Protein AF-E4XAP4-F1 (afdb_monomer_lite)

pLDDT: mean 83.79, std 17.4, range [31.08, 96.12]

InterPro domains:
  IPR026111 Actin-binding Rho-activating protein [PTHR22739] (21-155)
  IPR027817 Costars domain [PF14705] (80-154)
  IPR027817 Costars domain [SM01283] (79-154)
  IPR038095 Costars domain superfamily [G3DSA:1.10.10.1540] (73-155)

Sequence (168 aa):
MAEYEAPEQKRDFRVGGTGGGVKDLLKGFKRWGDEQEALSKRNPFNRDYDPSLCSHKKGEDGYGEPVGLTKQRGEKAKNHVYKEIICLLGHVKSLCTQQPDGLYCTFKQIFDRYVKISDKVVGILLRARKYRFIDFEGEMLWQRQDDDVRIYLLSDIETAKNKLGLKE

Structure (mmCIF, N/CA/C/O backbone):
data_AF-E4XAP4-F1
#
_entry.id   AF-E4XAP4-F1
#
loop_
_atom_site.group_PDB
_atom_site.id
_atom_site.type_symbol
_atom_site.label_atom_id
_atom_site.label_alt_id
_atom_site.label_comp_id
_atom_site.label_asym_id
_atom_site.label_entity_id
_atom_site.label_seq_id
_atom_site.pdbx_PDB_ins_code
_atom_site.Cartn_x
_atom_site.Cartn_y
_atom_site.Cartn_z
_atom_site.occupancy
_atom_site.B_iso_or_equiv
_atom_site.auth_seq_id
_atom_site.auth_comp_id
_atom_site.auth_asym_id
_atom_site.auth_atom_id
_atom_site.pdbx_PDB_model_num
ATOM 1 N N . MET A 1 1 ? 35.380 5.099 -11.137 1.00 33.94 1 MET A N 1
ATOM 2 C CA . MET A 1 1 ? 34.103 5.783 -10.855 1.00 33.94 1 MET A CA 1
ATOM 3 C C . MET A 1 1 ? 33.843 6.740 -11.998 1.00 33.94 1 MET A C 1
ATOM 5 O O . MET A 1 1 ? 34.465 7.789 -12.041 1.00 33.94 1 MET A O 1
ATOM 9 N N . ALA A 1 2 ? 33.028 6.327 -12.963 1.00 32.62 2 ALA A N 1
ATOM 10 C CA . ALA A 1 2 ? 32.483 7.221 -13.973 1.00 32.62 2 ALA A CA 1
ATOM 11 C C . ALA A 1 2 ? 30.982 7.272 -13.694 1.00 32.62 2 ALA A C 1
ATOM 13 O O . ALA A 1 2 ? 30.290 6.272 -13.875 1.00 32.62 2 ALA A O 1
ATOM 14 N N . GLU A 1 3 ? 30.516 8.384 -13.135 1.00 31.17 3 GLU A N 1
ATOM 15 C CA . GLU A 1 3 ? 29.090 8.656 -13.006 1.00 31.17 3 GLU A CA 1
ATOM 16 C C . GLU A 1 3 ? 28.527 8.794 -14.420 1.00 31.17 3 GLU A C 1
ATOM 18 O O . GLU A 1 3 ? 28.845 9.731 -15.148 1.00 31.17 3 GLU A O 1
ATOM 23 N N . TYR A 1 4 ? 27.743 7.806 -14.844 1.00 37.75 4 TYR A N 1
ATOM 24 C CA . TYR A 1 4 ? 26.970 7.908 -16.070 1.00 37.75 4 TYR A CA 1
ATOM 25 C C . TYR A 1 4 ? 25.682 8.663 -15.734 1.00 37.75 4 TYR A C 1
ATOM 27 O O . TYR A 1 4 ? 24.674 8.065 -15.351 1.00 37.75 4 TYR A O 1
ATOM 35 N N . GLU A 1 5 ? 25.726 9.993 -15.823 1.00 31.08 5 GLU A N 1
ATOM 36 C CA . GLU A 1 5 ? 24.514 10.809 -15.835 1.00 31.08 5 GLU A CA 1
ATOM 37 C C . GLU A 1 5 ? 23.734 10.482 -17.111 1.00 31.08 5 GLU A C 1
ATOM 39 O O . GLU A 1 5 ? 24.093 10.875 -18.222 1.00 31.08 5 GLU A O 1
ATOM 44 N N . ALA A 1 6 ? 22.666 9.698 -16.956 1.00 39.62 6 ALA A N 1
ATOM 45 C CA . ALA A 1 6 ? 21.753 9.417 -18.047 1.00 39.62 6 ALA A CA 1
ATOM 46 C C . ALA A 1 6 ? 21.142 10.746 -18.526 1.00 39.62 6 ALA A C 1
ATOM 48 O O . ALA A 1 6 ? 20.624 11.498 -17.693 1.00 39.62 6 ALA A O 1
ATOM 49 N N . PRO A 1 7 ? 21.157 11.043 -19.838 1.00 31.17 7 PRO A N 1
ATOM 50 C CA . PRO A 1 7 ? 20.566 12.267 -20.346 1.00 31.17 7 PRO A CA 1
ATOM 51 C C . PRO A 1 7 ? 19.091 12.286 -19.958 1.00 31.17 7 PRO A C 1
ATOM 53 O O . PRO A 1 7 ? 18.335 11.356 -20.257 1.00 31.17 7 PRO A O 1
ATOM 56 N N . GLU A 1 8 ? 18.700 13.344 -19.255 1.00 35.81 8 GLU A N 1
ATOM 57 C CA . GLU A 1 8 ? 17.328 13.604 -18.858 1.00 35.81 8 GLU A CA 1
ATOM 58 C C . GLU A 1 8 ? 16.471 13.595 -20.133 1.00 35.81 8 GLU A C 1
ATOM 60 O O . GLU A 1 8 ? 16.486 14.536 -20.927 1.00 35.81 8 GLU A O 1
ATOM 65 N N . GLN A 1 9 ? 15.753 12.495 -20.382 1.00 44.25 9 GLN A N 1
ATOM 66 C CA . GLN A 1 9 ? 14.790 12.401 -21.475 1.00 44.25 9 GLN A CA 1
ATOM 67 C C . GLN A 1 9 ? 13.578 13.253 -21.093 1.00 44.25 9 GLN A C 1
ATOM 69 O O . GLN A 1 9 ? 12.502 12.755 -20.744 1.00 44.25 9 GLN A O 1
ATOM 74 N N . LYS A 1 10 ? 13.758 14.576 -21.162 1.00 35.44 10 LYS A N 1
ATOM 75 C CA . LYS A 1 10 ? 12.657 15.513 -21.309 1.00 35.44 10 LYS A CA 1
ATOM 76 C C . LYS A 1 10 ? 11.909 15.054 -22.547 1.00 35.44 10 LYS A C 1
ATOM 78 O O . LYS A 1 10 ? 12.393 15.175 -23.670 1.00 35.44 10 LYS A O 1
ATOM 83 N N . ARG A 1 11 ? 10.725 14.475 -22.343 1.00 44.56 11 ARG A N 1
ATOM 84 C CA . ARG A 1 11 ? 9.731 14.334 -23.406 1.00 44.56 11 ARG A CA 1
ATOM 85 C C . ARG A 1 11 ? 9.209 15.723 -23.744 1.00 44.56 11 ARG A C 1
ATOM 87 O O . ARG A 1 11 ? 8.043 16.022 -23.527 1.00 44.56 11 ARG A O 1
ATOM 94 N N . ASP A 1 12 ? 10.074 16.547 -24.312 1.00 34.91 12 ASP A N 1
ATOM 95 C CA . ASP A 1 12 ? 9.642 17.631 -25.160 1.00 34.91 12 ASP A CA 1
ATOM 96 C C . ASP A 1 12 ? 9.380 17.016 -26.536 1.00 34.91 12 ASP A C 1
ATOM 98 O O . ASP A 1 12 ? 10.125 17.202 -27.487 1.00 34.91 12 ASP A O 1
ATOM 102 N N . PHE A 1 13 ? 8.222 16.360 -26.675 1.00 42.69 13 PHE A N 1
ATOM 103 C CA . PHE A 1 13 ? 7.448 16.586 -27.897 1.00 42.69 13 PHE A CA 1
ATOM 104 C C . PHE A 1 13 ? 6.769 17.958 -27.765 1.00 42.69 13 PHE A C 1
ATOM 106 O O . PHE A 1 13 ? 5.559 18.110 -27.888 1.00 42.69 13 PHE A O 1
ATOM 113 N N . ARG A 1 14 ? 7.557 18.986 -27.446 1.00 36.72 14 ARG A N 1
ATOM 114 C CA . ARG A 1 14 ? 7.263 20.308 -27.949 1.00 36.72 14 ARG A CA 1
ATOM 115 C C . ARG A 1 14 ? 7.852 20.276 -29.340 1.00 36.72 14 ARG A C 1
ATOM 117 O O . ARG A 1 14 ? 9.068 20.292 -29.502 1.00 36.72 14 ARG A O 1
ATOM 124 N N . VAL A 1 15 ? 6.984 20.286 -30.343 1.00 49.66 15 VAL A N 1
ATOM 125 C CA . VAL A 1 15 ? 7.312 20.973 -31.592 1.00 49.66 15 VAL A CA 1
ATOM 126 C C . VAL A 1 15 ? 7.477 22.453 -31.218 1.00 49.66 15 VAL A C 1
ATOM 128 O O . VAL A 1 15 ? 6.595 23.279 -31.415 1.00 49.66 15 VAL A O 1
ATOM 131 N N . GLY A 1 16 ? 8.571 22.776 -30.529 1.00 44.78 16 GLY A N 1
ATOM 132 C CA . GLY A 1 16 ? 9.069 24.127 -30.391 1.00 44.78 16 GLY A CA 1
ATOM 133 C C . GLY A 1 16 ? 9.777 24.407 -31.697 1.00 44.78 16 GLY A C 1
ATOM 134 O O . GLY A 1 16 ? 10.891 23.939 -31.904 1.00 44.78 16 GLY A O 1
ATOM 135 N N . GLY A 1 17 ? 9.087 25.060 -32.623 1.00 40.97 17 GLY A N 1
ATOM 136 C CA . GLY A 1 17 ? 9.645 25.252 -33.950 1.00 40.97 17 GLY A CA 1
ATOM 137 C C . GLY A 1 17 ? 8.661 25.872 -34.913 1.00 40.97 17 GLY A C 1
ATOM 138 O O . GLY A 1 17 ? 8.125 25.208 -35.793 1.00 40.97 17 GLY A O 1
ATOM 139 N N . THR A 1 18 ? 8.474 27.176 -34.773 1.00 49.94 18 THR A N 1
ATOM 140 C CA . THR A 1 18 ? 8.273 28.051 -35.923 1.00 49.94 18 THR A CA 1
ATOM 141 C C . THR A 1 18 ? 9.313 27.708 -37.011 1.00 49.94 18 THR A C 1
ATOM 143 O O . THR A 1 18 ? 10.487 28.014 -36.839 1.00 49.94 18 THR A O 1
ATOM 146 N N . GLY A 1 19 ? 8.895 27.057 -38.108 1.00 50.75 19 GLY A N 1
ATOM 147 C CA . GLY A 1 19 ? 9.621 27.047 -39.392 1.00 50.75 19 GLY A CA 1
ATOM 148 C C . GLY A 1 19 ? 10.601 25.896 -39.698 1.00 50.75 19 GLY A C 1
ATOM 149 O O . GLY A 1 19 ? 11.752 26.170 -40.014 1.00 50.75 19 GLY A O 1
ATOM 150 N N . GLY A 1 20 ? 10.163 24.629 -39.698 1.00 57.53 20 GLY A N 1
ATOM 151 C CA . GLY A 1 20 ? 10.935 23.496 -40.251 1.00 57.53 20 GLY A CA 1
ATOM 152 C C . GLY A 1 20 ? 10.260 22.882 -41.484 1.00 57.53 20 GLY A C 1
ATOM 153 O O . GLY A 1 20 ? 9.077 22.548 -41.438 1.00 57.53 20 GLY A O 1
ATOM 154 N N . GLY A 1 21 ? 10.981 22.746 -42.602 1.00 79.88 21 GLY A N 1
ATOM 155 C CA . GLY A 1 21 ? 10.426 22.222 -43.858 1.00 79.88 21 GLY A CA 1
ATOM 156 C C . GLY A 1 21 ? 10.197 20.702 -43.838 1.00 79.88 21 GLY A C 1
ATOM 157 O O . GLY A 1 21 ? 10.773 19.981 -43.028 1.00 79.88 21 GLY A O 1
ATOM 158 N N . VAL A 1 22 ? 9.414 20.177 -44.793 1.00 83.25 22 VAL A N 1
ATOM 159 C CA . VAL A 1 22 ? 9.078 18.733 -44.924 1.00 83.25 22 VAL A CA 1
ATOM 160 C C . VAL A 1 22 ? 10.316 17.820 -44.899 1.00 83.25 22 VAL A C 1
ATOM 162 O O . VAL A 1 22 ? 10.267 16.694 -44.406 1.00 83.25 22 VAL A O 1
ATOM 165 N N . LYS A 1 23 ? 11.457 18.320 -45.386 1.00 83.62 23 LYS A N 1
ATOM 166 C CA . LYS A 1 23 ? 12.736 17.600 -45.384 1.00 83.62 23 LYS A CA 1
ATOM 167 C C . LYS A 1 23 ? 13.262 17.316 -43.973 1.00 83.62 23 LYS A C 1
ATOM 169 O O . LYS A 1 23 ? 13.845 16.254 -43.767 1.00 83.62 23 LYS A O 1
ATOM 174 N N . ASP A 1 24 ? 13.051 18.211 -43.013 1.00 85.75 24 ASP A N 1
ATOM 175 C CA . ASP A 1 24 ? 13.530 18.032 -41.638 1.00 85.75 24 ASP A CA 1
ATOM 176 C C . ASP A 1 24 ? 12.635 17.066 -40.857 1.00 85.75 24 ASP A C 1
ATOM 178 O O . ASP A 1 24 ? 13.139 16.215 -40.123 1.00 85.75 24 ASP A O 1
ATOM 182 N N . LEU A 1 25 ? 11.323 17.090 -41.120 1.00 88.38 25 LEU A N 1
ATOM 183 C CA . LEU A 1 25 ? 10.390 16.075 -40.619 1.00 88.38 25 LEU A CA 1
ATOM 184 C C . LEU A 1 25 ? 10.745 14.679 -41.149 1.00 88.38 25 LEU A C 1
ATOM 186 O O . LEU A 1 25 ? 10.779 13.722 -40.379 1.00 88.38 25 LEU A O 1
ATOM 190 N N . LEU A 1 26 ? 11.074 14.561 -42.442 1.00 91.56 26 LEU A N 1
ATOM 191 C CA . LEU A 1 26 ? 11.483 13.287 -43.040 1.00 91.56 26 LEU A CA 1
ATOM 192 C C . LEU A 1 26 ? 12.780 12.752 -42.416 1.00 91.56 26 LEU A C 1
ATOM 194 O O . LEU A 1 26 ? 12.892 11.551 -42.175 1.00 91.56 26 LEU A O 1
ATOM 198 N N . LYS A 1 27 ? 13.754 13.625 -42.131 1.00 92.44 27 LYS A N 1
ATOM 199 C CA . LYS A 1 27 ? 14.983 13.238 -41.418 1.00 92.44 27 LYS A CA 1
ATOM 200 C C . LYS A 1 27 ? 14.678 12.750 -40.001 1.00 92.44 27 LYS A C 1
ATOM 202 O O . LYS A 1 27 ? 15.196 11.709 -39.607 1.00 92.44 27 LYS A O 1
ATOM 207 N N . GLY A 1 28 ? 13.825 13.465 -39.265 1.00 91.19 28 GLY A N 1
ATOM 208 C CA . GLY A 1 28 ? 13.392 13.060 -37.925 1.00 91.19 28 GLY A CA 1
ATOM 209 C C . GLY A 1 28 ? 12.673 11.710 -37.927 1.00 91.19 28 GLY A C 1
ATOM 210 O O . GLY A 1 28 ? 12.977 10.854 -37.101 1.00 91.19 28 GLY A O 1
ATOM 211 N N . PHE A 1 29 ? 11.787 11.486 -38.900 1.00 93.25 29 PHE A N 1
ATOM 212 C CA . PHE A 1 29 ? 11.071 10.221 -39.058 1.00 93.25 29 PHE A CA 1
ATOM 213 C C . PHE A 1 29 ? 12.007 9.053 -39.383 1.00 93.25 29 PHE A C 1
ATOM 215 O O . PHE A 1 29 ? 11.881 7.996 -38.772 1.00 93.25 29 PHE A O 1
ATOM 222 N N . LYS A 1 30 ? 12.972 9.243 -40.295 1.00 93.62 30 LYS A N 1
ATOM 223 C CA . LYS A 1 30 ? 13.982 8.216 -40.601 1.00 93.62 30 LYS A CA 1
ATOM 224 C C . LYS A 1 30 ? 14.782 7.835 -39.359 1.00 93.62 30 LYS A C 1
ATOM 226 O O . LYS A 1 30 ? 14.833 6.663 -39.019 1.00 93.62 30 LYS A O 1
ATOM 231 N N . ARG A 1 31 ? 15.297 8.833 -38.630 1.00 93.12 31 ARG A N 1
ATOM 232 C CA . ARG A 1 31 ? 16.048 8.602 -37.390 1.00 93.12 31 ARG A CA 1
ATOM 233 C C . ARG A 1 31 ? 15.218 7.851 -36.348 1.00 93.12 31 ARG A C 1
ATOM 235 O O . ARG A 1 31 ? 15.717 6.928 -35.720 1.00 93.12 31 ARG A O 1
ATOM 242 N N . TRP A 1 32 ? 13.948 8.226 -36.181 1.00 91.81 32 TRP A N 1
ATOM 243 C CA . TRP A 1 32 ? 13.032 7.512 -35.292 1.00 91.81 32 TRP A CA 1
ATOM 244 C C . TRP A 1 32 ? 12.823 6.059 -35.736 1.00 91.81 32 TRP A C 1
ATOM 246 O O . TRP A 1 32 ? 12.832 5.168 -34.894 1.00 91.81 32 TRP A O 1
ATOM 256 N N . GLY A 1 33 ? 12.675 5.815 -37.042 1.00 92.69 33 GLY A N 1
ATOM 257 C CA . GLY A 1 33 ? 12.572 4.470 -37.608 1.00 92.69 33 GLY A CA 1
ATOM 258 C C . GLY A 1 33 ? 13.790 3.610 -37.274 1.00 92.69 33 GLY A C 1
ATOM 259 O O . GLY A 1 33 ? 13.622 2.515 -36.742 1.00 92.69 33 GLY A O 1
ATOM 260 N N . ASP A 1 34 ? 14.994 4.146 -37.482 1.00 91.88 34 ASP A N 1
ATOM 261 C CA . ASP A 1 34 ? 16.253 3.460 -37.167 1.00 91.88 34 ASP A CA 1
ATOM 262 C C . ASP A 1 34 ? 16.363 3.148 -35.656 1.00 91.88 34 ASP A C 1
ATOM 264 O O . ASP A 1 34 ? 16.722 2.037 -35.258 1.00 91.88 34 ASP A O 1
ATOM 268 N N . GLU A 1 35 ? 15.994 4.107 -34.793 1.00 88.44 35 GLU A N 1
ATOM 269 C CA . GLU A 1 35 ? 15.955 3.931 -33.332 1.00 88.44 35 GLU A CA 1
ATOM 270 C C . GLU A 1 35 ? 14.951 2.837 -32.910 1.00 88.44 35 GLU A C 1
ATOM 272 O O . GLU A 1 35 ? 15.258 2.007 -32.048 1.00 88.44 35 GLU A O 1
ATOM 277 N N . GLN A 1 36 ? 13.756 2.803 -33.512 1.00 86.50 36 GLN A N 1
ATOM 278 C CA . GLN A 1 36 ? 12.753 1.771 -33.224 1.00 86.50 36 GLN A CA 1
ATOM 279 C C . GLN A 1 36 ? 13.170 0.396 -33.742 1.00 86.50 36 GLN A C 1
ATOM 281 O O . GLN A 1 36 ? 12.929 -0.600 -33.060 1.00 86.50 36 GLN A O 1
ATOM 286 N N . GLU A 1 37 ? 13.810 0.321 -34.909 1.00 88.62 37 GLU A N 1
ATOM 287 C CA . GLU A 1 37 ? 14.317 -0.938 -35.451 1.00 88.62 37 GLU A CA 1
ATOM 288 C C . GLU A 1 37 ? 15.366 -1.549 -34.510 1.00 88.62 37 GLU A C 1
ATOM 290 O O . GLU A 1 37 ? 15.268 -2.729 -34.162 1.00 88.62 37 GLU A O 1
ATOM 295 N N . ALA A 1 38 ? 16.307 -0.740 -34.011 1.00 85.31 38 ALA A N 1
ATOM 296 C CA . ALA A 1 38 ? 17.308 -1.184 -33.040 1.00 85.31 38 ALA A CA 1
ATOM 297 C C . ALA A 1 38 ? 16.678 -1.681 -31.723 1.00 85.31 38 ALA A C 1
ATOM 299 O O . ALA A 1 38 ? 17.060 -2.735 -31.206 1.00 85.31 38 ALA A O 1
ATOM 300 N N . LEU A 1 39 ? 15.679 -0.965 -31.189 1.00 83.31 39 LEU A N 1
ATOM 301 C CA . LEU A 1 39 ? 14.946 -1.388 -29.987 1.00 83.31 39 LEU A CA 1
ATOM 302 C C . LEU A 1 39 ? 14.152 -2.681 -30.214 1.00 83.31 39 LEU A C 1
ATOM 304 O O . LEU A 1 39 ? 14.113 -3.547 -29.337 1.00 83.31 39 LEU A O 1
ATOM 308 N N . SER A 1 40 ? 13.537 -2.821 -31.387 1.00 84.88 40 SER A N 1
ATOM 309 C CA . SER A 1 40 ? 12.733 -3.986 -31.750 1.00 84.88 40 SER A CA 1
ATOM 310 C C . SER A 1 40 ? 13.587 -5.248 -31.886 1.00 84.88 40 SER A C 1
ATOM 312 O O . SER A 1 40 ? 13.190 -6.311 -31.410 1.00 84.88 40 SER A O 1
ATOM 314 N N . LYS A 1 41 ? 14.798 -5.137 -32.450 1.00 89.25 41 LYS A N 1
ATOM 315 C CA . LYS A 1 41 ? 15.758 -6.254 -32.536 1.00 89.25 41 LYS A CA 1
ATOM 316 C C . LYS A 1 41 ? 16.281 -6.711 -31.170 1.00 89.25 41 LYS A C 1
ATOM 318 O O . LYS A 1 41 ? 16.681 -7.859 -31.033 1.00 89.25 41 LYS A O 1
ATOM 323 N N . ARG A 1 42 ? 16.238 -5.859 -30.140 1.00 84.00 42 ARG A N 1
ATOM 324 C CA . ARG A 1 42 ? 16.587 -6.222 -28.752 1.00 84.00 42 ARG A CA 1
ATOM 325 C C . ARG A 1 42 ? 15.446 -6.935 -28.008 1.00 84.00 42 ARG A C 1
ATOM 327 O O . ARG A 1 42 ? 15.677 -7.521 -26.952 1.00 84.00 42 ARG A O 1
ATOM 334 N N . ASN A 1 43 ? 14.214 -6.879 -28.511 1.00 85.88 43 ASN A N 1
ATOM 335 C CA . ASN A 1 43 ? 13.058 -7.472 -27.845 1.00 85.88 43 ASN A CA 1
ATOM 336 C C . ASN A 1 43 ? 12.954 -8.983 -28.146 1.00 85.88 43 ASN A C 1
ATOM 338 O O . ASN A 1 43 ? 12.700 -9.327 -29.299 1.00 85.88 43 ASN A O 1
ATOM 342 N N . PRO A 1 44 ? 13.038 -9.883 -27.144 1.00 86.75 44 PRO A N 1
ATOM 343 C CA . PRO A 1 44 ? 12.975 -11.335 -27.355 1.00 86.75 44 PRO A CA 1
ATOM 344 C C . PRO A 1 44 ? 11.642 -11.844 -27.921 1.00 86.75 44 PRO A C 1
ATOM 346 O O . PRO A 1 44 ? 11.565 -12.986 -28.361 1.00 86.75 44 PRO A O 1
ATOM 349 N N . PHE A 1 45 ? 10.590 -11.021 -27.912 1.00 86.81 45 PHE A N 1
ATOM 350 C CA . PHE A 1 45 ? 9.286 -11.362 -28.487 1.00 86.81 45 PHE A CA 1
ATOM 351 C C . PHE A 1 45 ? 9.138 -10.961 -29.962 1.00 86.81 45 PHE A C 1
ATOM 353 O O . PHE A 1 45 ? 8.089 -11.214 -30.554 1.00 86.81 45 PHE A O 1
ATOM 360 N N . ASN A 1 46 ? 10.143 -10.310 -30.555 1.00 88.50 46 ASN A N 1
ATOM 361 C CA . ASN A 1 46 ? 10.117 -9.943 -31.966 1.00 88.50 46 ASN A CA 1
ATOM 362 C C . ASN A 1 46 ? 10.676 -11.072 -32.852 1.00 88.50 46 ASN A C 1
ATOM 364 O O . ASN A 1 46 ? 11.560 -11.817 -32.438 1.00 88.50 46 ASN A O 1
ATOM 368 N N . ARG A 1 47 ? 10.187 -11.181 -34.095 1.00 87.38 47 ARG A N 1
ATOM 369 C CA . ARG A 1 47 ? 10.646 -12.203 -35.053 1.00 87.38 47 ARG A CA 1
ATOM 370 C C . ARG A 1 47 ? 12.111 -12.013 -35.444 1.00 87.38 47 ARG A C 1
ATOM 372 O O . ARG A 1 47 ? 12.835 -12.991 -35.577 1.00 87.38 47 ARG A O 1
ATOM 379 N N . ASP A 1 48 ? 12.532 -10.760 -35.588 1.00 88.00 48 ASP A N 1
ATOM 380 C CA . ASP A 1 48 ? 13.896 -10.382 -35.975 1.00 88.00 48 ASP A CA 1
ATOM 381 C C . ASP A 1 48 ? 14.772 -10.093 -34.743 1.00 88.00 48 ASP A C 1
ATOM 383 O O . ASP A 1 48 ? 15.638 -9.219 -34.763 1.00 88.00 48 ASP A O 1
ATOM 387 N N . TYR A 1 49 ? 14.492 -10.777 -33.631 1.00 88.12 49 TYR A N 1
ATOM 388 C CA . TYR A 1 49 ? 15.253 -10.648 -32.396 1.00 88.12 49 TYR A CA 1
ATOM 389 C C . TYR A 1 49 ? 16.690 -11.144 -32.575 1.00 88.12 49 TYR A C 1
ATOM 391 O O . TYR A 1 49 ? 16.922 -12.266 -33.026 1.00 88.12 49 TYR A O 1
ATOM 399 N N . ASP A 1 50 ? 17.647 -10.322 -32.150 1.00 85.25 50 ASP A N 1
ATOM 400 C CA . ASP A 1 50 ? 19.062 -10.660 -32.115 1.00 85.25 50 ASP A CA 1
ATOM 401 C C . ASP A 1 50 ? 19.541 -10.754 -30.651 1.00 85.25 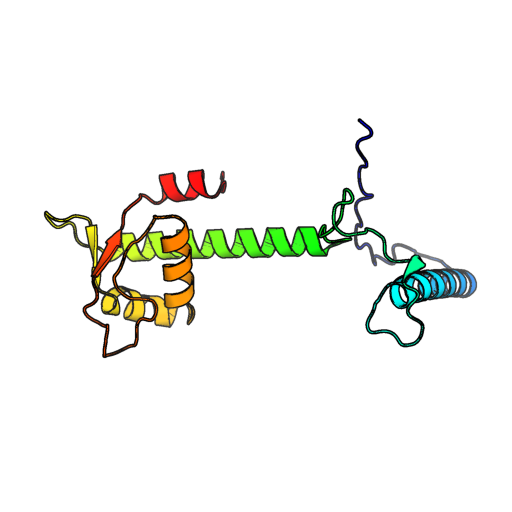50 ASP A C 1
ATOM 403 O O . ASP A 1 50 ? 19.690 -9.730 -29.971 1.00 85.25 50 ASP A O 1
ATOM 407 N N . PRO A 1 51 ? 19.821 -11.972 -30.146 1.00 81.62 51 PRO A N 1
ATOM 408 C CA . PRO A 1 51 ? 20.326 -12.183 -28.792 1.00 81.62 51 PRO A CA 1
ATOM 409 C C . PRO A 1 51 ? 21.643 -11.463 -28.491 1.00 81.62 51 PRO A C 1
ATOM 411 O O . PRO A 1 51 ? 21.928 -11.201 -27.322 1.00 81.62 51 PRO A O 1
ATOM 414 N N . SER A 1 52 ? 22.450 -11.143 -29.507 1.00 81.00 52 SER A N 1
ATOM 415 C CA . SER A 1 52 ? 23.714 -10.422 -29.317 1.00 81.00 52 SER A CA 1
ATOM 416 C C . SER A 1 52 ? 23.508 -8.953 -28.927 1.00 81.00 52 SER A C 1
ATOM 418 O O . SER A 1 52 ? 24.380 -8.362 -28.294 1.00 81.00 52 SER A O 1
ATOM 420 N N . LEU A 1 53 ? 22.330 -8.388 -29.225 1.00 77.19 53 LEU A N 1
ATOM 421 C CA . LEU A 1 53 ? 21.942 -7.016 -28.880 1.00 77.19 53 LEU A CA 1
ATOM 422 C C . LEU A 1 53 ? 21.311 -6.898 -27.481 1.00 77.19 53 LEU A C 1
ATOM 424 O O . LEU A 1 53 ? 20.917 -5.804 -27.059 1.00 77.19 53 LEU A O 1
ATOM 428 N N . CYS A 1 54 ? 21.194 -8.004 -26.737 1.00 69.44 54 CYS A N 1
ATOM 429 C CA . CYS A 1 54 ? 20.797 -7.953 -25.335 1.00 69.44 54 CYS A CA 1
ATOM 430 C C . CYS A 1 54 ? 21.856 -7.232 -24.495 1.00 69.44 54 CYS A C 1
ATOM 432 O O . CYS A 1 54 ? 23.015 -7.618 -24.448 1.00 69.44 54 CYS A O 1
ATOM 434 N N . SER A 1 55 ? 21.418 -6.191 -23.791 1.00 66.31 55 SER A N 1
ATOM 435 C CA . SER A 1 55 ? 22.305 -5.227 -23.127 1.00 66.31 55 SER A CA 1
ATOM 436 C C . SER A 1 55 ? 23.089 -5.768 -21.940 1.00 66.31 55 SER A C 1
ATOM 438 O O . SER A 1 55 ? 24.137 -5.213 -21.654 1.00 66.31 55 SER A O 1
ATOM 440 N N . HIS A 1 56 ? 22.588 -6.788 -21.233 1.00 72.12 56 HIS A N 1
ATOM 441 C CA . HIS A 1 56 ? 23.251 -7.326 -20.041 1.00 72.12 56 HIS A CA 1
ATOM 442 C C . HIS A 1 56 ? 22.971 -8.823 -19.895 1.00 72.12 56 HIS A C 1
ATOM 444 O O . HIS A 1 56 ? 21.818 -9.260 -20.013 1.00 72.12 56 HIS A O 1
ATOM 450 N N . LYS A 1 57 ? 24.002 -9.609 -19.590 1.00 79.31 57 LYS A N 1
ATOM 451 C CA . LYS A 1 57 ? 23.873 -10.999 -19.138 1.00 79.31 57 LYS A CA 1
ATOM 452 C C . LYS A 1 57 ? 23.581 -11.038 -17.642 1.00 79.31 57 LYS A C 1
ATOM 454 O O . LYS A 1 57 ? 23.894 -10.115 -16.894 1.00 79.31 57 LYS A O 1
ATOM 459 N N . LYS A 1 58 ? 22.998 -12.144 -17.181 1.00 81.25 58 LYS A N 1
ATOM 460 C CA . LYS A 1 58 ? 22.752 -12.365 -15.753 1.00 81.25 58 LYS A CA 1
ATOM 461 C C . LYS A 1 58 ? 24.070 -12.259 -14.973 1.00 81.25 58 LYS A C 1
ATOM 463 O O . LYS A 1 58 ? 24.973 -13.057 -15.202 1.00 81.25 58 LYS A O 1
ATOM 468 N N . GLY A 1 59 ? 24.138 -11.318 -14.032 1.00 82.38 59 GLY A N 1
ATOM 469 C CA . GLY A 1 59 ? 25.317 -11.072 -13.193 1.00 82.38 59 GLY A CA 1
ATOM 470 C C . GLY A 1 59 ? 26.220 -9.931 -13.671 1.00 82.38 59 GLY A C 1
ATOM 471 O O . GLY A 1 59 ? 27.132 -9.562 -12.939 1.00 82.38 59 GLY A O 1
ATOM 472 N N . GLU A 1 60 ? 25.962 -9.354 -14.846 1.00 86.31 60 GLU A N 1
ATOM 473 C CA . GLU A 1 60 ? 26.608 -8.113 -15.281 1.00 86.31 60 GLU A CA 1
ATOM 474 C C . GLU A 1 60 ? 25.953 -6.894 -14.618 1.00 86.31 60 GLU A C 1
ATOM 476 O O . GLU A 1 60 ? 24.759 -6.901 -14.300 1.00 86.31 60 GLU A O 1
ATOM 481 N N . ASP A 1 61 ? 26.743 -5.839 -14.423 1.00 79.88 61 ASP A N 1
ATOM 482 C CA . ASP A 1 61 ? 26.258 -4.565 -13.895 1.00 79.88 61 ASP A CA 1
ATOM 483 C C . ASP A 1 61 ? 25.202 -3.965 -14.841 1.00 79.88 61 ASP A C 1
ATOM 485 O O . ASP A 1 61 ? 25.368 -3.986 -16.063 1.00 79.88 61 ASP A O 1
ATOM 489 N N . GLY A 1 62 ? 24.079 -3.502 -14.287 1.00 78.56 62 GLY A N 1
ATOM 490 C CA . GLY A 1 62 ? 22.902 -3.070 -15.057 1.00 78.56 62 GLY A CA 1
ATOM 491 C C . GLY A 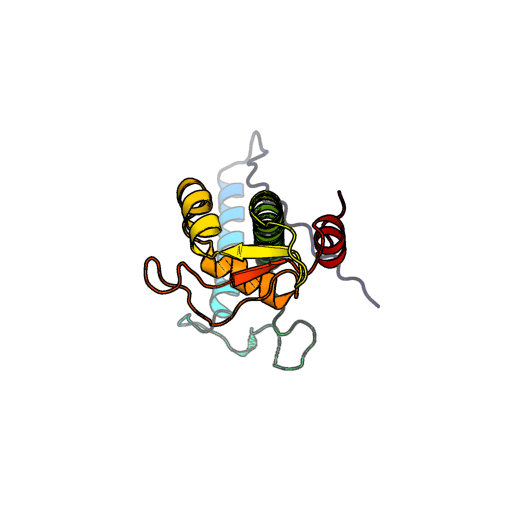1 62 ? 21.913 -4.184 -15.448 1.00 78.56 62 GLY A C 1
ATOM 492 O O . GLY A 1 62 ? 20.835 -3.893 -15.980 1.00 78.56 62 GLY A O 1
ATOM 493 N N . TYR A 1 63 ? 22.198 -5.464 -15.162 1.00 83.38 63 TYR A N 1
ATOM 494 C CA . TYR A 1 63 ? 21.220 -6.537 -15.378 1.00 83.38 63 TYR A CA 1
ATOM 495 C C . TYR A 1 63 ? 20.005 -6.391 -14.450 1.00 83.38 63 TYR A C 1
ATOM 497 O O . TYR A 1 63 ? 20.125 -6.388 -13.227 1.00 83.38 63 TYR A O 1
ATOM 505 N N . GLY A 1 64 ? 18.806 -6.326 -15.035 1.00 82.00 64 GLY A N 1
ATOM 506 C CA . GLY A 1 64 ? 17.557 -6.121 -14.296 1.00 82.00 64 GLY A CA 1
ATOM 507 C C . GLY A 1 64 ? 17.237 -4.653 -14.005 1.00 82.00 64 GLY A C 1
ATOM 508 O O . GLY A 1 64 ? 16.177 -4.370 -13.440 1.00 82.00 64 GLY A O 1
ATOM 509 N N . GLU A 1 65 ? 18.090 -3.716 -14.429 1.00 83.94 65 GLU A N 1
ATOM 510 C CA . GLU A 1 65 ? 17.782 -2.298 -14.324 1.00 83.94 65 GLU A CA 1
ATOM 511 C C . GLU A 1 65 ? 16.868 -1.831 -15.469 1.00 83.94 65 GLU A C 1
ATOM 513 O O . GLU A 1 65 ? 17.121 -2.097 -16.649 1.00 83.94 65 GLU A O 1
ATOM 518 N N . PRO A 1 66 ? 15.772 -1.125 -15.150 1.00 84.38 66 PRO A N 1
ATOM 519 C CA . PRO A 1 66 ? 14.857 -0.629 -16.162 1.00 84.38 66 PRO A CA 1
ATOM 520 C C . PRO A 1 66 ? 15.470 0.537 -16.948 1.00 84.38 66 PRO A C 1
ATOM 522 O O . PRO A 1 66 ? 15.860 1.550 -16.371 1.00 84.38 66 PRO A O 1
ATOM 525 N N . VAL A 1 67 ? 15.443 0.444 -18.278 1.00 78.12 67 VAL A N 1
ATOM 526 C CA . VAL A 1 67 ? 15.827 1.548 -19.171 1.00 78.12 67 VAL A CA 1
ATOM 527 C C . VAL A 1 67 ? 14.714 2.602 -19.300 1.00 78.12 67 VAL A C 1
ATOM 529 O O . VAL A 1 67 ? 13.516 2.293 -19.250 1.00 78.12 67 VAL A O 1
ATOM 532 N N . GLY A 1 68 ? 15.106 3.865 -19.491 1.00 82.56 68 GLY A N 1
ATOM 533 C CA . GLY A 1 68 ? 14.200 4.988 -19.757 1.00 82.56 68 GLY A CA 1
ATOM 534 C C . GLY A 1 68 ? 13.256 5.334 -18.595 1.00 82.56 68 GLY A C 1
ATOM 535 O O . GLY A 1 68 ? 13.616 5.292 -17.420 1.00 82.56 68 GLY A O 1
ATOM 536 N N . LEU A 1 69 ? 12.003 5.679 -18.918 1.00 87.94 69 LEU A N 1
ATOM 537 C CA . LEU A 1 69 ? 11.014 6.170 -17.940 1.00 87.94 69 LEU A CA 1
ATOM 538 C C . LEU A 1 69 ? 10.460 5.089 -17.001 1.00 87.94 69 LEU A C 1
ATOM 540 O O . LEU A 1 69 ? 9.704 5.403 -16.079 1.00 87.94 69 LEU A O 1
ATOM 544 N N . THR A 1 70 ? 10.791 3.820 -17.226 1.00 88.00 70 THR A N 1
ATOM 545 C CA . THR A 1 70 ? 10.283 2.704 -16.420 1.00 88.00 70 THR A CA 1
ATOM 546 C C . THR A 1 70 ? 10.746 2.813 -14.965 1.00 88.00 70 THR A C 1
ATOM 548 O O . THR A 1 70 ? 9.929 2.615 -14.065 1.00 88.00 70 THR A O 1
ATOM 551 N N . LYS A 1 71 ? 11.991 3.256 -14.719 1.00 89.75 71 LYS A N 1
ATOM 552 C CA . LYS A 1 71 ? 12.506 3.541 -13.366 1.00 89.75 71 LYS A CA 1
ATOM 553 C C . LYS A 1 71 ? 11.658 4.597 -12.653 1.00 89.75 71 LYS A C 1
ATOM 555 O O . LYS A 1 71 ? 11.150 4.365 -11.559 1.00 89.75 71 LYS A O 1
ATOM 560 N N . GLN A 1 72 ? 11.423 5.728 -13.320 1.00 91.50 72 GLN A N 1
ATOM 561 C CA . GLN A 1 72 ? 10.635 6.837 -12.778 1.00 91.50 72 GLN A CA 1
ATOM 562 C C . GLN A 1 72 ? 9.177 6.435 -12.506 1.00 91.50 72 GLN A C 1
ATOM 564 O O . GLN A 1 72 ? 8.602 6.820 -11.487 1.00 91.50 72 GLN A O 1
ATOM 569 N N . ARG A 1 73 ? 8.565 5.645 -13.397 1.00 93.00 73 ARG A N 1
ATOM 570 C CA . ARG A 1 73 ? 7.206 5.112 -13.199 1.00 93.00 73 ARG A CA 1
ATOM 571 C C . ARG A 1 73 ? 7.149 4.165 -12.004 1.00 93.00 73 ARG A C 1
ATOM 573 O O . ARG A 1 73 ? 6.207 4.264 -11.222 1.00 93.00 73 ARG A O 1
ATOM 580 N N . GLY A 1 74 ? 8.157 3.306 -11.848 1.00 93.31 74 GLY A N 1
ATOM 581 C CA . GLY A 1 74 ? 8.296 2.416 -10.696 1.00 93.31 74 GLY A CA 1
ATOM 582 C C . GLY A 1 74 ? 8.365 3.193 -9.383 1.00 93.31 74 GLY A C 1
ATOM 583 O O . GLY A 1 74 ? 7.577 2.938 -8.475 1.00 93.31 74 GLY A O 1
ATOM 584 N N . GLU A 1 75 ? 9.221 4.213 -9.318 1.00 91.81 75 GLU A N 1
ATOM 585 C CA . GLU A 1 75 ? 9.344 5.087 -8.145 1.00 91.81 75 GLU A CA 1
ATOM 586 C C . GLU A 1 75 ? 8.048 5.854 -7.852 1.00 91.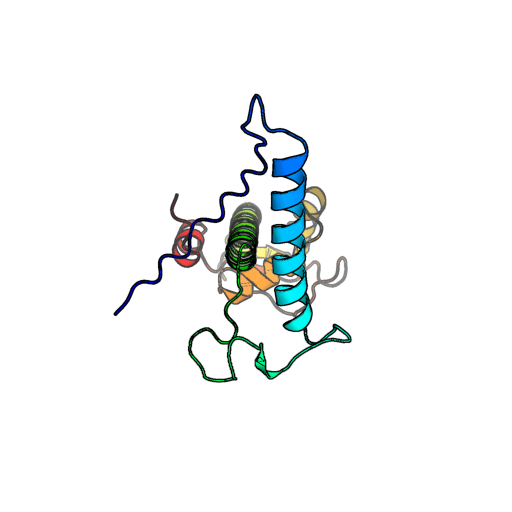81 75 GLU A C 1
ATOM 588 O O . GLU A 1 75 ? 7.594 5.909 -6.708 1.00 91.81 75 GLU A O 1
ATOM 593 N N . LYS A 1 76 ? 7.381 6.382 -8.885 1.00 93.62 76 LYS A N 1
ATOM 594 C CA . LYS A 1 76 ? 6.089 7.061 -8.724 1.00 93.62 76 LYS A CA 1
ATOM 595 C C . LYS A 1 76 ? 5.012 6.116 -8.185 1.00 93.62 76 LYS A C 1
ATOM 597 O O . LYS A 1 76 ? 4.260 6.509 -7.294 1.00 93.62 76 LYS A O 1
ATOM 602 N N . ALA A 1 77 ? 4.944 4.887 -8.695 1.00 93.75 77 ALA A N 1
ATOM 603 C CA . ALA A 1 77 ? 4.007 3.874 -8.217 1.00 93.75 77 ALA A CA 1
ATOM 604 C C . ALA A 1 77 ? 4.310 3.468 -6.766 1.00 93.75 77 ALA A C 1
ATOM 606 O O . ALA A 1 77 ? 3.396 3.402 -5.945 1.00 93.75 77 ALA A O 1
ATOM 607 N N . LYS A 1 78 ? 5.591 3.281 -6.420 1.00 92.88 78 LYS A N 1
ATOM 608 C CA . LYS A 1 78 ? 6.042 3.017 -5.046 1.00 92.88 78 LYS A CA 1
ATOM 609 C C . LYS A 1 78 ? 5.619 4.138 -4.090 1.00 92.88 78 LYS A C 1
ATOM 611 O O . LYS A 1 78 ? 5.027 3.869 -3.049 1.00 92.88 78 LYS A O 1
ATOM 616 N N . ASN A 1 79 ? 5.840 5.393 -4.472 1.00 94.12 79 ASN A N 1
ATOM 617 C CA . ASN A 1 79 ? 5.466 6.548 -3.654 1.00 94.12 79 ASN A CA 1
ATOM 618 C C . ASN A 1 79 ? 3.947 6.699 -3.520 1.00 94.12 79 ASN A C 1
ATOM 620 O O . ASN A 1 79 ? 3.459 7.055 -2.449 1.00 94.12 79 ASN A O 1
ATOM 624 N N . HIS A 1 80 ? 3.189 6.421 -4.584 1.00 93.56 80 HIS A N 1
ATOM 625 C CA . HIS A 1 80 ? 1.725 6.446 -4.543 1.00 93.56 80 HIS A CA 1
ATOM 626 C C . HIS A 1 80 ? 1.183 5.461 -3.504 1.00 93.56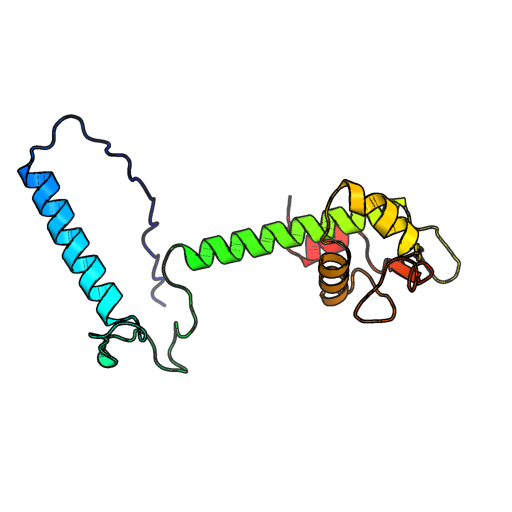 80 HIS A C 1
ATOM 628 O O . HIS A 1 80 ? 0.392 5.825 -2.641 1.00 93.56 80 HIS A O 1
ATOM 634 N N . VAL A 1 81 ? 1.715 4.246 -3.526 1.00 93.94 81 VAL A N 1
ATOM 635 C CA . VAL A 1 81 ? 1.401 3.199 -2.559 1.00 93.94 81 VAL A CA 1
ATOM 636 C C . VAL A 1 81 ? 1.744 3.619 -1.131 1.00 93.94 81 VAL A C 1
ATOM 638 O O . VAL A 1 81 ? 0.972 3.369 -0.211 1.00 93.94 81 VAL A O 1
ATOM 641 N N . TYR A 1 82 ? 2.913 4.223 -0.911 1.00 95.19 82 TYR A N 1
ATOM 642 C CA . TYR A 1 82 ? 3.305 4.654 0.432 1.00 95.19 82 TYR A CA 1
ATOM 643 C C . TYR A 1 82 ? 2.333 5.696 0.986 1.00 95.19 82 TYR A C 1
ATOM 645 O O . TYR A 1 82 ? 1.965 5.630 2.157 1.00 95.19 82 TYR A O 1
ATOM 653 N N . LYS A 1 83 ? 1.839 6.602 0.135 1.00 93.81 83 LYS A N 1
ATOM 654 C CA . LYS A 1 83 ? 0.783 7.550 0.511 1.00 93.81 83 LYS A CA 1
ATOM 655 C C . LYS A 1 83 ? -0.530 6.845 0.866 1.00 93.81 83 LYS A C 1
ATOM 657 O O . LYS A 1 83 ? -1.150 7.229 1.853 1.00 93.81 83 LYS A O 1
ATOM 662 N N . GLU A 1 84 ? -0.927 5.807 0.124 1.00 94.19 84 GLU A N 1
ATOM 663 C CA . GLU A 1 84 ? -2.110 4.995 0.459 1.00 94.19 84 GLU A CA 1
ATOM 664 C C . GLU A 1 84 ? -1.972 4.330 1.840 1.00 94.19 84 GLU A C 1
ATOM 666 O O . GLU A 1 84 ? -2.905 4.389 2.638 1.00 94.19 84 GLU A O 1
ATOM 671 N N . ILE A 1 85 ? -0.796 3.775 2.166 1.00 95.06 85 ILE A N 1
ATOM 672 C CA . ILE A 1 85 ? -0.523 3.182 3.489 1.00 95.06 85 ILE A CA 1
ATOM 673 C C . ILE A 1 85 ? -0.679 4.227 4.599 1.00 95.06 85 ILE A C 1
ATOM 675 O O . ILE A 1 85 ? -1.378 3.982 5.578 1.00 95.06 85 ILE A O 1
ATOM 679 N N . ILE A 1 86 ? -0.058 5.401 4.453 1.00 95.00 86 ILE A N 1
ATOM 680 C CA . ILE A 1 86 ? -0.151 6.474 5.456 1.00 95.00 86 ILE A CA 1
ATOM 681 C C . ILE A 1 86 ? -1.599 6.952 5.623 1.00 95.00 86 ILE A C 1
ATOM 683 O O . ILE A 1 86 ? -2.065 7.147 6.746 1.00 95.00 86 ILE A O 1
ATOM 687 N N . CYS A 1 87 ? -2.332 7.091 4.518 1.00 93.00 87 CYS A N 1
ATOM 688 C CA . CYS A 1 87 ? -3.744 7.452 4.541 1.00 93.00 87 CYS A CA 1
ATOM 689 C C . CYS A 1 87 ? -4.590 6.397 5.272 1.00 93.00 87 CYS A C 1
ATOM 691 O O . CYS A 1 87 ? -5.442 6.747 6.089 1.00 93.00 87 CYS A O 1
ATOM 693 N N . LEU A 1 88 ? -4.342 5.105 5.029 1.00 93.62 88 LEU A N 1
ATOM 694 C CA . LEU A 1 88 ? -4.985 4.013 5.760 1.00 93.62 88 LEU A CA 1
ATOM 695 C C . LEU A 1 88 ? -4.695 4.100 7.262 1.00 93.62 88 LEU A C 1
ATOM 697 O O . LEU A 1 88 ? -5.637 4.073 8.048 1.00 93.62 88 LEU A O 1
ATOM 701 N N . LEU A 1 89 ? -3.430 4.261 7.660 1.00 94.38 89 LEU A N 1
ATOM 702 C CA . LEU A 1 89 ? -3.049 4.366 9.074 1.00 94.38 89 LEU A CA 1
ATOM 703 C C . LEU A 1 89 ? -3.756 5.534 9.776 1.00 94.38 89 LEU A C 1
ATOM 705 O O . LEU A 1 89 ? -4.195 5.377 10.912 1.00 94.38 89 LEU A O 1
ATOM 709 N N . GLY A 1 90 ? -3.936 6.668 9.092 1.00 92.81 90 GLY A N 1
ATOM 710 C CA . GLY A 1 90 ? -4.731 7.793 9.597 1.00 92.81 90 GLY A CA 1
ATOM 711 C C . GLY A 1 90 ? -6.186 7.419 9.888 1.00 92.81 90 GLY A C 1
ATOM 712 O O . GLY A 1 90 ? -6.701 7.707 10.970 1.00 92.81 90 GLY A O 1
ATOM 713 N N . HIS A 1 91 ? -6.838 6.718 8.958 1.00 91.88 91 HIS A N 1
ATOM 714 C CA . HIS A 1 91 ? -8.211 6.246 9.154 1.00 91.88 91 HIS A CA 1
ATOM 715 C C . HIS A 1 91 ? -8.306 5.205 10.272 1.00 91.88 91 HIS A C 1
ATOM 717 O O . HIS A 1 91 ? -9.185 5.319 11.125 1.00 91.88 91 HIS A O 1
ATOM 723 N N . VAL A 1 92 ? -7.388 4.238 10.300 1.00 93.12 92 VAL A N 1
ATOM 724 C CA . VAL A 1 92 ? -7.318 3.195 11.333 1.00 93.12 92 VAL A CA 1
ATOM 725 C C . VAL A 1 92 ? -7.122 3.824 12.712 1.00 93.12 92 VAL A C 1
ATOM 727 O O . VAL A 1 92 ? -7.899 3.541 13.614 1.00 93.12 92 VAL A O 1
ATOM 730 N N . LYS A 1 93 ? -6.185 4.769 12.869 1.00 93.56 93 LYS A N 1
ATOM 731 C CA . LYS A 1 93 ? -5.946 5.481 14.138 1.00 93.56 93 LYS A CA 1
ATOM 732 C C . LYS A 1 93 ? -7.203 6.170 14.676 1.00 93.56 93 LYS A C 1
ATOM 734 O O . LYS A 1 93 ? -7.430 6.159 15.877 1.00 93.56 93 LYS A O 1
ATOM 739 N N . SER A 1 94 ? -8.029 6.739 13.797 1.00 92.69 94 SER A N 1
ATOM 740 C CA . SER A 1 94 ? -9.293 7.385 14.187 1.00 92.69 94 SER A CA 1
ATOM 741 C C . SER A 1 94 ? -10.437 6.413 14.521 1.00 92.69 94 SER A C 1
ATOM 743 O O . SER A 1 94 ? -11.470 6.845 15.026 1.00 92.69 94 SER A O 1
ATOM 745 N N . LEU A 1 95 ? -10.291 5.130 14.178 1.00 92.69 95 LEU A N 1
ATOM 746 C CA . LEU A 1 95 ? -11.258 4.064 14.460 1.00 92.69 95 LEU A CA 1
ATOM 747 C C . LEU A 1 95 ? -10.845 3.214 15.662 1.00 92.69 95 LEU A C 1
ATOM 749 O O . LEU A 1 95 ? -11.709 2.713 16.380 1.00 92.69 95 LEU A O 1
ATOM 753 N N . CYS A 1 96 ? -9.540 3.019 15.857 1.00 91.94 96 CYS A N 1
ATOM 754 C CA . CYS A 1 96 ? -9.022 2.209 16.942 1.00 91.94 96 CYS A CA 1
ATOM 755 C C . CYS A 1 96 ? -9.396 2.788 18.302 1.00 91.94 96 CYS A C 1
ATOM 757 O O . CYS A 1 96 ? -9.326 3.994 18.536 1.00 91.94 96 CYS A O 1
ATOM 759 N N . THR A 1 97 ? -9.726 1.890 19.221 1.00 90.75 97 THR A N 1
ATOM 760 C CA . THR A 1 97 ? -9.953 2.226 20.625 1.00 90.75 97 THR A CA 1
ATOM 761 C C . THR A 1 97 ? -8.782 1.716 21.448 1.00 90.75 97 THR A C 1
ATOM 763 O O . THR A 1 97 ? -8.303 0.601 21.235 1.00 90.75 97 THR A O 1
ATOM 766 N N . GLN A 1 98 ? -8.299 2.541 22.376 1.00 90.81 98 GLN A N 1
ATOM 767 C CA . GLN A 1 98 ? -7.238 2.137 23.289 1.00 90.81 98 GLN A CA 1
ATOM 768 C C . GLN A 1 98 ? -7.783 1.068 24.242 1.00 90.81 98 GLN A C 1
ATOM 770 O O . GLN A 1 98 ? -8.727 1.325 24.989 1.00 90.81 98 GLN A O 1
ATOM 775 N N . GLN A 1 99 ? -7.184 -0.118 24.222 1.00 88.31 99 GLN A N 1
ATOM 776 C CA . GLN A 1 99 ? -7.460 -1.191 25.174 1.00 88.31 99 GLN A CA 1
ATOM 777 C C . GLN A 1 99 ? -6.186 -1.572 25.942 1.00 88.31 99 GLN A C 1
ATOM 779 O O . GLN A 1 99 ? -5.091 -1.155 25.549 1.00 88.31 99 GLN A O 1
ATOM 784 N N . PRO A 1 100 ? -6.301 -2.339 27.045 1.00 85.94 100 PRO A N 1
ATOM 785 C CA . PRO A 1 100 ? -5.140 -2.812 27.803 1.00 85.94 100 PRO A CA 1
ATOM 786 C C . PRO A 1 100 ? -4.135 -3.586 26.939 1.00 85.94 100 PRO A C 1
ATOM 788 O O . PRO A 1 100 ? -2.931 -3.438 27.120 1.00 85.94 100 PRO A O 1
ATOM 791 N N . ASP A 1 101 ? -4.634 -4.332 25.950 1.00 83.00 101 ASP A N 1
ATOM 792 C CA . ASP A 1 101 ? -3.832 -5.145 25.026 1.00 83.00 101 ASP A CA 1
ATOM 793 C C . ASP A 1 101 ? -3.191 -4.328 23.887 1.00 83.00 101 ASP A C 1
ATOM 795 O O . ASP A 1 101 ? -2.440 -4.865 23.074 1.00 83.00 101 ASP A O 1
ATOM 799 N N . GLY A 1 102 ? -3.501 -3.031 23.793 1.00 88.12 102 GLY A N 1
ATOM 800 C CA . GLY A 1 102 ? -3.033 -2.139 22.737 1.00 88.12 102 GLY A CA 1
ATOM 801 C C . GLY A 1 102 ? -4.164 -1.449 21.977 1.00 88.12 102 GLY A C 1
ATOM 802 O O . GLY A 1 102 ? -5.336 -1.483 22.356 1.00 88.12 102 GLY A O 1
ATOM 803 N N . LEU A 1 103 ? -3.793 -0.775 20.891 1.00 93.19 103 LEU A N 1
ATOM 804 C CA . LEU A 1 103 ? -4.703 0.020 20.075 1.00 93.19 103 LEU A CA 1
ATOM 805 C C . LEU A 1 103 ? -5.215 -0.828 18.902 1.00 93.19 103 LEU A C 1
ATOM 807 O O . LEU A 1 103 ? -4.456 -1.114 17.975 1.00 93.19 103 LEU A O 1
ATOM 811 N N . TYR A 1 104 ? -6.490 -1.227 18.928 1.00 94.69 104 TYR A N 1
ATOM 812 C CA . TYR A 1 104 ? -7.089 -2.029 17.853 1.00 94.69 104 TYR A CA 1
ATOM 813 C C . TYR A 1 104 ? -8.473 -1.532 17.431 1.00 94.69 104 TYR A C 1
ATOM 815 O O . TYR A 1 104 ? -9.165 -0.827 18.170 1.00 94.69 104 TYR A O 1
ATOM 823 N N . CYS A 1 105 ? -8.876 -1.926 16.228 1.00 94.62 105 CYS A N 1
ATOM 824 C CA . CYS A 1 105 ? -10.250 -1.857 15.723 1.00 94.62 105 CYS A CA 1
ATOM 825 C C . CYS A 1 105 ? -10.586 -3.157 14.989 1.00 94.62 105 CYS A C 1
ATOM 827 O O . CYS A 1 105 ? -9.699 -3.969 14.722 1.00 94.62 105 CYS A O 1
ATOM 829 N N . THR A 1 106 ? -11.861 -3.380 14.685 1.00 95.62 106 THR A N 1
ATOM 830 C CA . THR A 1 106 ? -12.267 -4.556 13.910 1.00 95.62 106 THR A CA 1
ATOM 831 C C . THR A 1 106 ? -12.180 -4.294 12.409 1.00 95.62 106 THR A C 1
ATOM 833 O O . THR A 1 106 ? -12.289 -3.150 11.947 1.00 95.62 106 THR A O 1
ATOM 836 N N . PHE A 1 107 ? -12.014 -5.361 11.627 1.00 95.88 107 PHE A N 1
ATOM 837 C CA . PHE A 1 107 ? -12.011 -5.279 10.169 1.00 95.88 107 PHE A CA 1
ATOM 838 C C . PHE A 1 107 ? -13.274 -4.605 9.637 1.00 95.88 107 PHE A C 1
ATOM 840 O O . PHE A 1 107 ? -13.169 -3.720 8.788 1.00 95.88 107 PHE A O 1
ATOM 847 N N . LYS A 1 108 ? -14.445 -4.929 10.195 1.00 95.31 108 LYS A N 1
ATOM 848 C CA . LYS A 1 108 ? -15.715 -4.302 9.817 1.00 95.31 108 LYS A CA 1
ATOM 849 C C . LYS A 1 108 ? -15.687 -2.780 9.930 1.00 95.31 108 LYS A C 1
ATOM 851 O O . LYS A 1 108 ? -16.083 -2.089 8.997 1.00 95.31 108 LYS A O 1
ATOM 856 N N . GLN A 1 109 ? -15.169 -2.241 11.036 1.00 94.50 109 GLN A N 1
ATOM 857 C CA . GLN A 1 109 ? -15.091 -0.790 11.244 1.00 94.50 109 GLN A CA 1
ATOM 858 C C . GLN A 1 109 ? -14.214 -0.107 10.192 1.00 94.50 109 GLN A C 1
ATOM 860 O O . GLN A 1 109 ? -14.552 0.973 9.697 1.00 94.50 109 GLN A O 1
ATOM 865 N N . ILE A 1 110 ? -13.088 -0.736 9.846 1.00 94.06 110 ILE A N 1
ATOM 866 C CA . ILE A 1 110 ? -12.198 -0.238 8.799 1.00 94.06 110 ILE A CA 1
ATOM 867 C C . ILE A 1 110 ? -12.895 -0.344 7.442 1.00 94.06 110 ILE A C 1
ATOM 869 O O . ILE A 1 110 ? -12.962 0.654 6.727 1.00 94.06 110 ILE A O 1
ATOM 873 N N . PHE A 1 111 ? -13.444 -1.511 7.104 1.00 93.88 111 PHE A N 1
ATOM 874 C CA . PHE A 1 111 ? -14.081 -1.793 5.820 1.00 93.88 111 PHE A CA 1
ATOM 875 C C . PHE A 1 111 ? -15.270 -0.864 5.546 1.00 93.88 111 PHE A C 1
ATOM 877 O O . PHE A 1 111 ? -15.304 -0.219 4.498 1.00 93.88 111 PHE A O 1
ATOM 884 N N . ASP A 1 112 ? -16.184 -0.697 6.506 1.00 92.44 112 ASP A N 1
ATOM 885 C CA . ASP A 1 112 ? -17.374 0.156 6.372 1.00 92.44 112 ASP A CA 1
ATOM 886 C C . ASP A 1 112 ? -17.016 1.628 6.108 1.00 92.44 112 ASP A C 1
ATOM 888 O O . ASP A 1 112 ? -17.723 2.341 5.387 1.00 92.44 112 ASP A O 1
ATOM 892 N N . ARG A 1 113 ? -15.893 2.101 6.666 1.00 90.75 113 ARG A N 1
ATOM 893 C CA . ARG A 1 113 ? -15.365 3.441 6.377 1.00 90.75 113 ARG A CA 1
ATOM 894 C C . ARG A 1 113 ? -14.663 3.486 5.023 1.00 90.75 113 ARG A C 1
ATOM 896 O O . ARG A 1 113 ? -14.879 4.427 4.259 1.00 90.75 113 ARG A O 1
ATOM 903 N N . TYR A 1 114 ? -13.818 2.500 4.737 1.00 89.12 114 TYR A N 1
ATOM 904 C CA . TYR A 1 114 ? -12.938 2.515 3.572 1.00 89.12 114 TYR A CA 1
ATOM 905 C C . TYR A 1 114 ? -13.660 2.206 2.262 1.00 89.12 114 TYR A C 1
ATOM 907 O O . TYR A 1 114 ? -13.233 2.718 1.235 1.00 89.12 114 TYR A O 1
ATOM 915 N N . VAL A 1 115 ? -14.778 1.472 2.277 1.00 89.56 115 VAL A N 1
ATOM 916 C CA . VAL A 1 115 ? -15.554 1.141 1.065 1.00 89.56 115 VAL A CA 1
ATOM 917 C C . VAL A 1 115 ? -16.050 2.387 0.321 1.00 89.56 115 VAL A C 1
ATOM 919 O O . VAL A 1 115 ? -16.195 2.374 -0.897 1.00 89.56 115 VAL A O 1
ATOM 922 N N . LYS A 1 116 ? -16.260 3.500 1.040 1.00 87.94 116 LYS A N 1
ATOM 923 C CA . LYS A 1 116 ? -16.631 4.799 0.452 1.00 87.94 116 LYS A CA 1
ATOM 924 C C . LYS A 1 116 ? -15.450 5.527 -0.198 1.00 87.94 116 LYS A C 1
ATOM 926 O O . LYS A 1 116 ? -15.660 6.492 -0.923 1.00 87.94 116 LYS A O 1
ATOM 931 N N . ILE A 1 117 ? -14.225 5.103 0.106 1.00 85.19 117 ILE A N 1
ATOM 932 C CA . ILE A 1 117 ? -12.972 5.751 -0.293 1.00 85.19 117 ILE A CA 1
ATOM 933 C C . ILE A 1 117 ? -12.286 4.940 -1.399 1.00 85.19 117 ILE A C 1
ATOM 935 O O . ILE A 1 117 ? -11.867 5.508 -2.405 1.00 85.19 117 ILE A O 1
ATOM 939 N N . SER A 1 118 ? -12.131 3.626 -1.205 1.00 85.00 118 SER A N 1
ATOM 940 C CA . SER A 1 118 ? -11.381 2.730 -2.089 1.00 85.00 118 SER A CA 1
ATOM 941 C C . SER A 1 118 ? -11.753 1.261 -1.860 1.00 85.00 118 SER A C 1
ATOM 943 O O . SER A 1 118 ? -11.950 0.819 -0.728 1.00 85.00 118 SER A O 1
ATOM 945 N N . ASP A 1 119 ? -11.753 0.480 -2.935 1.00 89.00 119 ASP A N 1
ATOM 946 C CA . ASP A 1 119 ? -11.994 -0.967 -2.961 1.00 89.00 119 ASP A CA 1
ATOM 947 C C . ASP A 1 119 ? -10.751 -1.811 -2.594 1.00 89.00 119 ASP A C 1
ATOM 949 O O . ASP A 1 119 ? -10.800 -3.040 -2.589 1.00 89.00 119 ASP A O 1
ATOM 953 N N . LYS A 1 120 ? -9.624 -1.175 -2.243 1.00 91.44 120 LYS A N 1
ATOM 954 C CA . LYS A 1 120 ? -8.310 -1.839 -2.074 1.00 91.44 120 LYS A CA 1
ATOM 955 C C . LYS A 1 120 ? -7.885 -2.084 -0.626 1.00 91.44 120 LYS A C 1
ATOM 957 O O . LYS A 1 120 ? -6.706 -2.342 -0.373 1.00 91.44 120 LYS A O 1
ATOM 962 N N . VAL A 1 121 ? -8.800 -1.984 0.337 1.00 92.69 121 VAL A N 1
ATOM 963 C CA . VAL A 1 121 ? -8.450 -1.938 1.769 1.00 92.69 121 VAL A CA 1
ATOM 964 C C . VAL A 1 121 ? -7.610 -3.136 2.230 1.00 92.69 121 VAL A C 1
ATOM 966 O O . VAL A 1 121 ? -6.569 -2.938 2.852 1.00 92.69 121 VAL A O 1
ATOM 969 N N . VAL A 1 122 ? -7.977 -4.363 1.841 1.00 93.88 122 VAL A N 1
ATOM 970 C CA . VAL A 1 122 ? -7.250 -5.590 2.222 1.00 93.88 122 VAL A CA 1
ATOM 971 C C . VAL A 1 122 ? -5.830 -5.592 1.647 1.00 93.88 122 VAL A C 1
ATOM 973 O O . VAL A 1 122 ? -4.862 -5.880 2.349 1.00 93.88 122 VAL A O 1
ATOM 976 N N . GLY A 1 123 ? -5.672 -5.180 0.387 1.00 94.38 123 GLY A N 1
ATOM 977 C CA . GLY A 1 123 ? -4.360 -5.095 -0.255 1.00 94.38 123 GLY A CA 1
ATOM 978 C C . GLY A 1 123 ? -3.440 -4.056 0.396 1.00 94.38 123 GLY A C 1
ATOM 979 O O . GLY A 1 123 ? -2.234 -4.290 0.529 1.00 94.38 123 GLY A O 1
ATOM 980 N N . ILE A 1 124 ? -3.993 -2.921 0.834 1.00 94.94 124 ILE A N 1
ATOM 981 C CA . ILE A 1 124 ? -3.225 -1.879 1.531 1.00 94.94 124 ILE A CA 1
ATOM 982 C C . ILE A 1 124 ? -2.894 -2.329 2.964 1.00 94.94 124 ILE A C 1
ATOM 984 O O . ILE A 1 124 ? -1.762 -2.121 3.404 1.00 94.94 124 ILE A O 1
ATOM 988 N N . LEU A 1 125 ? -3.811 -3.018 3.658 1.00 95.62 125 LEU A N 1
ATOM 989 C CA . LEU A 1 125 ? -3.574 -3.621 4.979 1.00 95.62 125 LEU A CA 1
ATOM 990 C C . LEU A 1 125 ? -2.416 -4.625 4.944 1.00 95.62 125 LEU A C 1
ATOM 992 O O . LEU A 1 125 ? -1.479 -4.515 5.735 1.00 95.62 125 LEU A O 1
ATOM 996 N N . LEU A 1 126 ? -2.415 -5.544 3.975 1.00 96.00 126 LEU A N 1
ATOM 997 C CA . LEU A 1 126 ? -1.315 -6.494 3.772 1.00 96.00 126 LEU A CA 1
ATOM 998 C C . LEU A 1 126 ? 0.019 -5.785 3.526 1.00 96.00 126 LEU A C 1
ATOM 1000 O O . LEU A 1 126 ? 1.073 -6.208 4.011 1.00 96.00 126 LEU A O 1
ATOM 1004 N N . ARG A 1 127 ? -0.015 -4.669 2.794 1.00 95.31 127 ARG A N 1
ATOM 1005 C CA . ARG A 1 127 ? 1.188 -3.882 2.541 1.00 95.31 127 ARG A CA 1
ATOM 1006 C C . ARG A 1 127 ? 1.675 -3.150 3.788 1.00 95.31 127 ARG A C 1
ATOM 1008 O O . ARG A 1 127 ? 2.877 -3.148 4.034 1.00 95.31 127 ARG A O 1
ATOM 1015 N N . ALA A 1 128 ? 0.776 -2.588 4.592 1.00 95.94 128 ALA A N 1
ATOM 1016 C CA . ALA A 1 128 ? 1.108 -1.999 5.888 1.00 95.94 128 ALA A CA 1
ATOM 1017 C C . ALA A 1 128 ? 1.699 -3.047 6.852 1.00 95.94 128 ALA A C 1
ATOM 1019 O O . ALA A 1 128 ? 2.684 -2.765 7.544 1.00 95.94 128 ALA A O 1
ATOM 1020 N N . ARG A 1 129 ? 1.174 -4.281 6.821 1.00 96.00 129 ARG A N 1
ATOM 1021 C CA . ARG A 1 129 ? 1.686 -5.427 7.587 1.00 96.00 129 ARG A CA 1
ATOM 1022 C C . ARG A 1 129 ? 3.114 -5.804 7.197 1.00 96.00 129 ARG A C 1
ATOM 1024 O O . ARG A 1 129 ? 3.942 -6.027 8.075 1.00 96.00 129 ARG A O 1
ATOM 1031 N N . LYS A 1 130 ? 3.461 -5.761 5.902 1.00 94.75 130 LYS A N 1
ATOM 1032 C CA . LYS A 1 130 ? 4.846 -5.987 5.428 1.00 94.75 130 LYS A CA 1
ATOM 1033 C C . LYS A 1 130 ? 5.866 -5.059 6.106 1.00 94.75 130 LYS A C 1
ATOM 1035 O O . LYS A 1 130 ? 7.004 -5.462 6.330 1.00 94.75 130 LYS A O 1
ATOM 1040 N N . TYR A 1 131 ? 5.465 -3.836 6.456 1.00 94.75 131 TYR A N 1
ATOM 1041 C CA . TYR A 1 131 ? 6.317 -2.866 7.155 1.00 94.75 131 TYR A CA 1
ATOM 1042 C C . TYR A 1 131 ? 6.170 -2.886 8.686 1.00 94.75 131 TYR A C 1
ATOM 1044 O O . TYR A 1 131 ? 6.881 -2.130 9.358 1.00 94.75 131 TYR A O 1
ATOM 1052 N N . ARG A 1 132 ? 5.321 -3.766 9.238 1.00 95.44 132 ARG A N 1
ATOM 1053 C CA . ARG A 1 132 ? 4.961 -3.865 10.664 1.00 95.44 132 ARG A CA 1
ATOM 1054 C C . ARG A 1 132 ? 4.324 -2.603 11.252 1.00 95.44 132 ARG A C 1
ATOM 1056 O O . ARG A 1 132 ? 4.599 -2.250 12.391 1.00 95.44 132 ARG A O 1
ATOM 1063 N N . PHE A 1 133 ? 3.486 -1.913 10.480 1.00 95.88 133 PHE A N 1
ATOM 1064 C CA . PHE A 1 133 ? 2.668 -0.816 11.020 1.00 95.88 133 PHE A CA 1
ATOM 1065 C C . PHE A 1 133 ? 1.348 -1.306 11.609 1.00 95.88 133 PHE A C 1
ATOM 1067 O O . PHE A 1 133 ? 0.813 -0.695 12.529 1.00 95.88 133 PHE A O 1
ATOM 1074 N N . ILE A 1 134 ? 0.839 -2.405 11.061 1.00 95.94 134 ILE A N 1
ATOM 1075 C CA . ILE A 1 134 ? -0.403 -3.057 11.451 1.00 95.94 134 ILE A CA 1
ATOM 1076 C C . ILE A 1 134 ? -0.133 -4.554 11.581 1.00 95.94 134 ILE A C 1
ATOM 1078 O O . ILE A 1 134 ? 0.711 -5.082 10.849 1.00 95.94 134 ILE A O 1
ATOM 1082 N N . ASP A 1 135 ? -0.877 -5.219 12.458 1.00 95.81 135 ASP A N 1
ATOM 1083 C CA . ASP A 1 135 ? -0.934 -6.676 12.523 1.00 95.81 135 ASP A CA 1
ATOM 1084 C C . ASP A 1 135 ? -2.370 -7.188 12.674 1.00 95.81 135 ASP A C 1
ATOM 1086 O O . ASP A 1 135 ? -3.220 -6.508 13.252 1.00 95.81 135 ASP A O 1
ATOM 1090 N N . PHE A 1 136 ? -2.649 -8.352 12.090 1.00 95.50 136 PHE A N 1
ATOM 1091 C CA . PHE A 1 136 ? -3.955 -9.014 12.124 1.00 95.50 136 PHE A CA 1
ATOM 1092 C C . PHE A 1 136 ? -3.836 -10.472 11.669 1.00 95.50 136 PHE A C 1
ATOM 1094 O O . PHE A 1 136 ? -2.933 -10.830 10.903 1.00 95.50 136 PHE A O 1
ATOM 1101 N N . GLU A 1 137 ? -4.781 -11.295 12.116 1.00 94.31 137 GLU A N 1
ATOM 1102 C CA . GLU A 1 137 ? -4.854 -12.719 11.798 1.00 94.31 137 GLU A CA 1
ATOM 1103 C C . GLU A 1 137 ? -5.443 -12.971 10.399 1.00 94.31 137 GLU A C 1
ATOM 1105 O O . GLU A 1 137 ? -6.416 -12.336 9.997 1.00 94.31 137 GLU A O 1
ATOM 1110 N N . GLY A 1 138 ? -4.85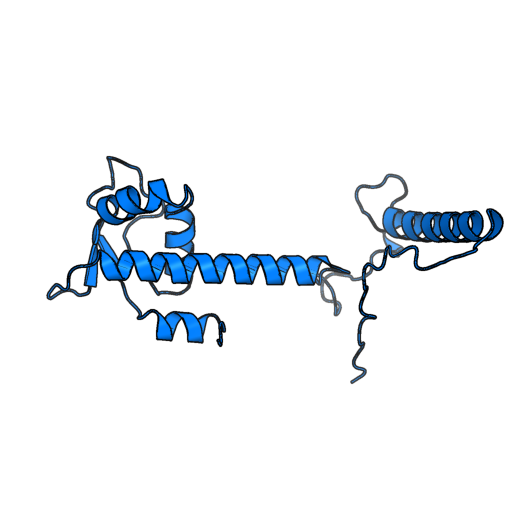3 -13.915 9.657 1.00 91.50 138 GLY A N 1
ATOM 1111 C CA . GLY A 1 138 ? -5.292 -14.300 8.311 1.00 91.50 138 GLY A CA 1
ATOM 1112 C C . GLY A 1 138 ? -4.588 -13.551 7.172 1.00 91.50 138 GLY A C 1
ATOM 1113 O O . GLY A 1 138 ? -3.883 -12.563 7.370 1.00 91.50 138 GLY A O 1
ATOM 1114 N N . GLU A 1 139 ? -4.723 -14.050 5.943 1.00 88.94 139 GLU A N 1
ATOM 1115 C CA . GLU A 1 139 ? -4.182 -13.396 4.737 1.00 88.94 139 GLU A CA 1
ATOM 1116 C C . GLU A 1 139 ? -5.248 -12.620 3.965 1.00 88.94 139 GLU A C 1
ATOM 1118 O O . GLU A 1 139 ? -4.987 -11.525 3.470 1.00 88.94 139 GLU A O 1
ATOM 1123 N N . MET A 1 140 ? -6.451 -13.180 3.890 1.00 90.50 140 MET A N 1
ATOM 1124 C CA . MET A 1 140 ? -7.613 -12.578 3.251 1.00 90.50 140 MET A CA 1
ATOM 1125 C C . MET A 1 140 ? -8.673 -12.334 4.316 1.00 90.50 140 MET A C 1
ATOM 1127 O O . MET A 1 140 ? -8.871 -13.186 5.176 1.00 90.50 140 MET A O 1
ATOM 1131 N N . LEU A 1 141 ? -9.330 -11.178 4.235 1.00 94.12 141 LEU A N 1
ATOM 1132 C CA . LEU A 1 141 ? -10.445 -10.808 5.098 1.00 94.12 141 LEU A CA 1
ATOM 1133 C C . LEU A 1 141 ? -11.681 -10.612 4.225 1.00 94.12 141 LEU A C 1
ATOM 1135 O O . LEU A 1 141 ? -11.682 -9.780 3.311 1.00 94.12 141 LEU A O 1
ATOM 1139 N N . TRP A 1 142 ? -12.713 -11.396 4.497 1.00 93.00 142 TRP A N 1
ATOM 1140 C CA . TRP A 1 142 ? -13.966 -11.415 3.763 1.00 93.00 142 TRP A CA 1
ATOM 1141 C C . TRP A 1 142 ? -15.053 -10.700 4.553 1.00 93.00 142 TRP A C 1
ATOM 1143 O O . TRP A 1 142 ? -15.240 -10.920 5.750 1.00 93.00 142 TRP A O 1
ATOM 1153 N N . GLN A 1 143 ? -15.814 -9.856 3.859 1.00 90.31 143 GLN A N 1
ATOM 1154 C CA . GLN A 1 143 ? -16.956 -9.167 4.448 1.00 90.31 143 GLN A CA 1
ATOM 1155 C C . GLN A 1 143 ? -17.960 -10.179 5.021 1.00 90.31 143 GLN A C 1
ATOM 1157 O O . GLN A 1 143 ? -18.240 -11.201 4.392 1.00 90.31 143 GLN A O 1
ATOM 1162 N N . ARG A 1 144 ? -18.552 -9.864 6.178 1.00 91.75 144 ARG A N 1
ATOM 1163 C CA .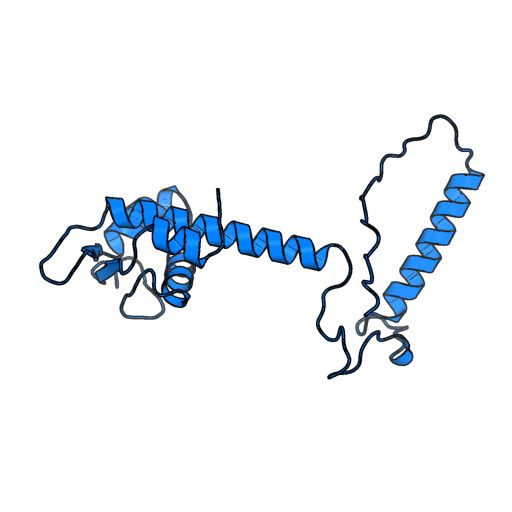 ARG A 1 144 ? -19.536 -10.677 6.923 1.00 91.75 144 ARG A CA 1
ATOM 1164 C C . ARG A 1 144 ? -18.997 -11.963 7.547 1.00 91.75 144 ARG A C 1
ATOM 1166 O O . ARG A 1 144 ? -19.693 -12.528 8.385 1.00 91.75 144 ARG A O 1
ATOM 1173 N N . GLN A 1 145 ? -17.813 -12.427 7.153 1.00 94.62 145 GLN A N 1
ATOM 1174 C CA . GLN A 1 145 ? -17.164 -13.598 7.740 1.00 94.62 145 GLN A CA 1
ATOM 1175 C C . GLN A 1 145 ? -16.093 -13.175 8.746 1.00 94.62 145 GLN A C 1
ATOM 1177 O O . GLN A 1 145 ? -16.111 -13.619 9.887 1.00 94.62 145 GLN A O 1
ATOM 1182 N N . ASP A 1 146 ? -15.209 -12.268 8.333 1.00 96.12 146 ASP A N 1
ATOM 1183 C CA . ASP A 1 146 ? -14.033 -11.860 9.104 1.00 96.12 146 ASP A CA 1
ATOM 1184 C C . ASP A 1 146 ? -14.223 -10.465 9.729 1.00 96.12 146 ASP A C 1
ATOM 1186 O O . ASP A 1 146 ? -13.267 -9.769 10.067 1.00 96.12 146 ASP A O 1
ATOM 1190 N N . ASP A 1 147 ? -15.479 -10.040 9.878 1.00 95.31 147 ASP A N 1
ATOM 1191 C CA . ASP A 1 147 ? -15.875 -8.716 10.368 1.00 95.31 147 ASP A CA 1
ATOM 1192 C C . ASP A 1 147 ? -15.303 -8.399 11.762 1.00 95.31 147 ASP A C 1
ATOM 1194 O O . ASP A 1 147 ? -14.952 -7.247 12.039 1.00 95.31 147 ASP A O 1
ATOM 1198 N N . ASP A 1 148 ? -15.178 -9.420 12.612 1.00 95.38 148 ASP A N 1
ATOM 1199 C CA . ASP A 1 148 ? -14.727 -9.307 14.002 1.00 95.38 148 ASP A CA 1
ATOM 1200 C C . ASP A 1 148 ? -13.204 -9.452 14.170 1.00 95.38 148 ASP A C 1
ATOM 1202 O O . ASP A 1 148 ? -12.690 -9.307 15.284 1.00 95.38 148 ASP A O 1
ATOM 1206 N N . VAL A 1 149 ? -12.458 -9.694 13.081 1.00 96.12 149 VAL A N 1
ATOM 1207 C CA . VAL A 1 149 ? -10.993 -9.802 13.134 1.00 96.12 149 VAL A CA 1
ATOM 1208 C C . VAL A 1 149 ? -10.399 -8.495 13.648 1.00 96.12 149 VAL A C 1
ATOM 1210 O O . VAL A 1 149 ? -10.671 -7.409 13.126 1.00 96.12 149 VAL A O 1
ATOM 1213 N N . ARG A 1 150 ? -9.569 -8.603 14.689 1.00 95.12 150 ARG A N 1
ATOM 1214 C CA . ARG A 1 150 ? -8.895 -7.461 15.310 1.00 95.12 150 ARG A CA 1
ATOM 1215 C C . ARG A 1 150 ? -7.677 -7.060 14.494 1.00 95.12 150 ARG A C 1
ATOM 1217 O O . ARG A 1 150 ? -6.789 -7.866 14.226 1.00 95.12 150 ARG A O 1
ATOM 1224 N N . ILE A 1 151 ? -7.640 -5.784 14.143 1.00 95.62 151 ILE A N 1
ATOM 1225 C CA . ILE A 1 151 ? -6.540 -5.140 13.446 1.00 95.62 151 ILE A CA 1
ATOM 1226 C C . ILE A 1 151 ? -5.835 -4.224 14.443 1.00 95.62 151 ILE A C 1
ATOM 1228 O O . ILE A 1 151 ? -6.390 -3.216 14.888 1.00 95.62 151 ILE A O 1
ATOM 1232 N N . TYR A 1 152 ? -4.610 -4.596 14.798 1.00 95.81 152 TYR A N 1
ATOM 1233 C CA . TYR A 1 152 ? -3.774 -3.905 15.772 1.00 95.81 152 TYR A CA 1
ATOM 1234 C C . TYR A 1 152 ? -2.914 -2.852 15.083 1.00 95.81 152 TYR A C 1
ATOM 1236 O O . TYR A 1 152 ? -2.243 -3.136 14.090 1.00 95.81 152 TYR A O 1
ATOM 1244 N N . LEU A 1 153 ? -2.898 -1.637 15.628 1.00 95.69 153 LEU A N 1
ATOM 1245 C CA . LEU A 1 153 ? -1.998 -0.574 15.197 1.00 95.69 153 LEU A CA 1
ATOM 1246 C C . LEU A 1 153 ? -0.707 -0.645 16.023 1.00 95.69 153 LEU A C 1
ATOM 1248 O O . LEU A 1 153 ? -0.722 -0.409 17.228 1.00 95.69 153 LEU A O 1
ATOM 1252 N N . LEU A 1 154 ? 0.411 -0.965 15.369 1.00 94.75 154 LEU A N 1
ATOM 1253 C CA . LEU A 1 154 ? 1.707 -1.195 16.023 1.00 94.75 154 LEU A CA 1
ATOM 1254 C C . LEU A 1 154 ? 2.633 0.025 16.010 1.00 94.75 154 LEU A C 1
ATOM 1256 O O . LEU A 1 154 ? 3.646 0.050 16.703 1.00 94.75 154 LEU A O 1
ATOM 1260 N N . SER A 1 155 ? 2.369 1.007 15.152 1.00 92.12 155 SER A N 1
ATOM 1261 C CA . SER A 1 155 ? 3.248 2.163 14.962 1.00 92.12 155 SER A CA 1
ATOM 1262 C C . SER A 1 155 ? 2.442 3.426 14.729 1.00 92.12 155 SER A C 1
ATOM 1264 O O . SER A 1 155 ? 1.371 3.386 14.124 1.00 92.12 155 SER A O 1
ATOM 1266 N N . ASP A 1 156 ? 2.996 4.555 15.161 1.00 91.94 156 ASP A N 1
ATOM 1267 C CA . ASP A 1 156 ? 2.403 5.848 14.863 1.00 91.94 156 ASP A CA 1
ATOM 1268 C C . ASP A 1 156 ? 2.685 6.288 13.416 1.00 91.94 156 ASP A C 1
ATOM 1270 O O . ASP A 1 156 ? 3.619 5.824 12.749 1.00 91.94 156 ASP A O 1
ATOM 1274 N N . ILE A 1 157 ? 1.861 7.214 12.932 1.00 92.50 157 ILE A N 1
ATOM 1275 C CA . ILE A 1 157 ? 1.890 7.733 11.562 1.00 92.50 157 ILE A CA 1
ATOM 1276 C C . ILE A 1 157 ? 3.234 8.407 11.261 1.00 92.50 157 ILE A C 1
ATOM 1278 O O . ILE A 1 157 ? 3.776 8.233 10.170 1.00 92.50 157 ILE A O 1
ATOM 1282 N N . GLU A 1 158 ? 3.800 9.141 12.220 1.00 92.50 158 GLU A N 1
ATOM 1283 C CA . GLU A 1 158 ? 5.094 9.817 12.057 1.00 92.50 158 GLU A CA 1
ATOM 1284 C C . GLU A 1 158 ? 6.241 8.815 11.897 1.00 92.50 158 GLU A C 1
ATOM 1286 O O . GLU A 1 158 ? 7.058 8.924 10.979 1.00 92.50 158 GLU A O 1
ATOM 1291 N N . THR A 1 159 ? 6.258 7.770 12.728 1.00 92.94 159 THR A N 1
ATOM 1292 C CA . THR A 1 159 ? 7.219 6.667 12.608 1.00 92.94 159 THR A CA 1
ATOM 1293 C C . THR A 1 159 ? 7.099 5.984 11.246 1.00 92.94 159 THR A C 1
ATOM 1295 O O . THR A 1 159 ? 8.113 5.680 10.611 1.00 92.94 159 THR A O 1
ATOM 1298 N N . ALA A 1 160 ? 5.870 5.783 10.761 1.00 93.56 160 ALA A N 1
ATOM 1299 C CA . ALA A 1 160 ? 5.626 5.190 9.454 1.00 93.56 160 ALA A CA 1
ATOM 1300 C C . ALA A 1 160 ? 6.125 6.077 8.300 1.00 93.56 160 ALA A C 1
ATOM 1302 O O . ALA A 1 160 ? 6.812 5.571 7.409 1.00 93.56 160 ALA A O 1
ATOM 1303 N N . LYS A 1 161 ? 5.857 7.392 8.331 1.00 93.75 161 LYS A N 1
ATOM 1304 C CA . LYS A 1 161 ? 6.365 8.355 7.333 1.00 93.75 161 LYS A CA 1
ATOM 1305 C C . LYS A 1 161 ? 7.892 8.310 7.241 1.00 93.75 161 LYS A C 1
ATOM 1307 O O . LYS A 1 161 ? 8.439 8.150 6.147 1.00 93.75 161 LYS A O 1
ATOM 1312 N N . ASN A 1 162 ? 8.563 8.357 8.394 1.00 93.31 162 ASN A N 1
ATOM 1313 C CA . ASN A 1 162 ? 10.022 8.306 8.484 1.00 93.31 162 ASN A CA 1
ATOM 1314 C C . ASN A 1 162 ? 10.582 6.999 7.909 1.00 93.31 162 ASN A C 1
ATOM 1316 O O . ASN A 1 162 ? 11.518 7.023 7.109 1.00 93.31 162 ASN A O 1
ATOM 1320 N N . LYS A 1 163 ? 9.974 5.857 8.253 1.00 92.81 163 LYS A N 1
ATOM 1321 C CA . LYS A 1 163 ? 10.402 4.538 7.765 1.00 92.81 163 LYS A CA 1
ATOM 1322 C C . LYS A 1 163 ? 10.212 4.366 6.255 1.00 92.81 163 LYS A C 1
ATOM 1324 O O . LYS A 1 163 ? 10.998 3.670 5.618 1.00 92.81 163 LYS A O 1
ATOM 1329 N N . LEU A 1 164 ? 9.184 4.989 5.678 1.00 91.44 164 LEU A N 1
ATOM 1330 C CA . LEU A 1 164 ? 8.916 4.952 4.236 1.00 91.44 164 LEU A CA 1
ATOM 1331 C C . LEU A 1 164 ? 9.735 5.979 3.437 1.00 91.44 164 LEU A C 1
ATOM 1333 O O . LEU A 1 164 ? 9.650 5.988 2.209 1.00 91.44 164 LEU A O 1
ATOM 1337 N N . GLY A 1 165 ? 10.522 6.831 4.102 1.00 88.69 165 GLY A N 1
ATOM 1338 C CA . GLY A 1 165 ? 11.306 7.879 3.444 1.00 88.69 165 GLY A CA 1
ATOM 1339 C C . GLY A 1 165 ? 10.448 8.995 2.845 1.00 88.69 165 GLY A C 1
ATOM 1340 O O . GLY A 1 165 ? 10.914 9.730 1.978 1.00 88.69 165 GLY A O 1
ATOM 1341 N N . LEU A 1 166 ? 9.198 9.127 3.296 1.00 82.06 166 LEU A N 1
ATOM 1342 C CA . LEU A 1 166 ? 8.325 10.242 2.951 1.00 82.06 166 LEU A CA 1
ATOM 1343 C C . LEU A 1 166 ? 8.650 11.405 3.898 1.00 82.06 166 LEU A C 1
ATOM 1345 O O . LEU A 1 166 ? 7.938 11.624 4.876 1.00 82.06 166 LEU A O 1
ATOM 1349 N N . LYS A 1 167 ? 9.768 12.098 3.654 1.00 59.38 167 LYS A N 1
ATOM 1350 C CA . LYS A 1 167 ? 10.015 13.405 4.281 1.00 59.38 167 LYS A CA 1
ATOM 1351 C C . LYS A 1 167 ? 9.100 14.441 3.621 1.00 59.38 167 LYS A C 1
ATOM 1353 O O . LYS A 1 167 ? 8.838 14.331 2.422 1.00 59.38 167 LYS A O 1
ATOM 1358 N N . GLU A 1 168 ? 8.564 15.348 4.433 1.00 54.28 168 GLU A N 1
ATOM 1359 C CA . GLU A 1 168 ? 7.668 16.430 3.996 1.00 54.28 168 GLU A CA 1
ATOM 1360 C C . GLU A 1 168 ? 8.368 17.432 3.074 1.00 54.28 168 GLU A C 1
ATOM 1362 O O . GLU A 1 168 ? 9.587 17.658 3.262 1.00 54.28 168 GLU A O 1
#

Secondary structure (DSSP, 8-state):
-----------------S---HHHHHHHHHHHHHHHHHHHHT-TTSTT--GGG-S--TTSTTTTPPPTTHHHHHHHHHHHHHHHHHHHHHHHHHH-EEETTEEEEEHHHHHHHHTTT-S-HHHHHHHHHHTTSEE-S-S---TTTSTT-EEEE-S-HHHHHHHTT---

Organism: Oikopleura dioica (NCBI:txid34765)

Radius of gyration: 24.7 Å; chains: 1; bounding box: 54×42×73 Å

Foldseek 3Di:
DDPPPDPPPPPPPPPPDDDDDPVVVVVVVVVVVVVVVLVLLCDPPHPNHDPVSPPDDVPDPCVPPDPDCPVVVVVVVLVVLLVVLLVLLVQQQVQWDQDPVATKDFPLSSCVVCVVPDPCNLVSLVVNVVVPQKDWDDNDADPPPRRGTIIHGDDDSVVSCVSSVVDD